Protein AF-A0A520UDU3-F1 (afdb_monomer)

pLDDT: mean 70.4, std 11.6, range [44.53, 88.31]

Structure (mmCIF, N/CA/C/O backbone):
data_AF-A0A520UDU3-F1
#
_entry.id   AF-A0A520UDU3-F1
#
loop_
_atom_site.group_PDB
_atom_site.id
_atom_site.type_symbol
_atom_site.label_atom_id
_atom_site.label_alt_id
_atom_site.label_comp_id
_atom_site.label_asym_id
_atom_site.label_entity_id
_atom_site.label_seq_id
_atom_site.pdbx_PDB_ins_code
_atom_site.Cartn_x
_atom_site.Cartn_y
_atom_site.Cartn_z
_atom_site.occupancy
_atom_site.B_iso_or_equiv
_atom_site.auth_seq_id
_atom_site.auth_comp_id
_atom_site.auth_asym_id
_atom_site.auth_atom_id
_atom_site.pdbx_PDB_model_num
ATOM 1 N N . CYS A 1 1 ? -5.557 4.214 -4.495 1.00 51.69 1 CYS A N 1
ATOM 2 C CA . CYS A 1 1 ? -6.345 5.036 -3.551 1.00 51.69 1 CYS A CA 1
ATOM 3 C C . CYS A 1 1 ? -7.757 4.472 -3.435 1.00 51.69 1 CYS A C 1
ATOM 5 O O . CYS A 1 1 ? -8.557 4.677 -4.333 1.00 51.69 1 CYS A O 1
ATOM 7 N N . ILE A 1 2 ? -8.046 3.729 -2.363 1.00 52.59 2 ILE A N 1
ATOM 8 C CA . ILE A 1 2 ? -9.366 3.118 -2.077 1.00 52.59 2 ILE A CA 1
ATOM 9 C C . ILE A 1 2 ? -10.001 3.818 -0.853 1.00 52.59 2 ILE A C 1
ATOM 11 O O . ILE A 1 2 ? -10.743 3.237 -0.061 1.00 52.59 2 ILE A O 1
ATOM 15 N N . SER A 1 3 ? -9.616 5.081 -0.647 1.00 44.53 3 SER A N 1
ATOM 16 C CA . SER A 1 3 ? -9.599 5.748 0.655 1.00 44.53 3 SER A CA 1
ATOM 17 C C . SER A 1 3 ? -10.945 6.101 1.295 1.00 44.53 3 SER A C 1
ATOM 19 O O . SER A 1 3 ? -10.920 6.283 2.509 1.00 44.53 3 SER A O 1
ATOM 21 N N . PRO A 1 4 ? -12.115 6.135 0.624 1.00 52.97 4 PRO A N 1
ATOM 22 C CA . PRO A 1 4 ? -13.359 6.244 1.382 1.00 52.97 4 PRO A CA 1
ATOM 23 C C . PRO A 1 4 ? -13.862 4.882 1.893 1.00 52.97 4 PRO A C 1
ATOM 25 O O . PRO A 1 4 ? -14.664 4.841 2.818 1.00 52.97 4 PRO A O 1
ATOM 28 N N . VAL A 1 5 ? -13.372 3.761 1.347 1.00 58.38 5 VAL A N 1
ATOM 29 C CA . VAL A 1 5 ? -13.911 2.421 1.631 1.00 58.38 5 VAL A CA 1
ATOM 30 C C . VAL A 1 5 ? -13.084 1.693 2.696 1.00 58.38 5 VAL A C 1
ATOM 32 O O . VAL A 1 5 ? -13.635 1.175 3.663 1.00 58.38 5 VAL A O 1
ATOM 35 N N . GLY A 1 6 ? -11.749 1.717 2.590 1.00 58.50 6 GLY A N 1
ATOM 36 C CA . GLY A 1 6 ? -10.864 1.026 3.544 1.00 58.50 6 GLY A CA 1
ATOM 37 C C . GLY A 1 6 ? -10.951 1.571 4.975 1.00 58.50 6 GLY A C 1
ATOM 38 O O . GLY A 1 6 ? -11.067 0.805 5.927 1.00 58.50 6 GLY A O 1
ATOM 39 N N . LEU A 1 7 ? -10.974 2.897 5.131 1.00 53.97 7 LEU A N 1
ATOM 40 C CA . LEU A 1 7 ? -11.060 3.554 6.442 1.00 53.97 7 LEU A CA 1
ATOM 41 C C . LEU A 1 7 ? -12.445 3.402 7.091 1.00 53.97 7 LEU A C 1
ATOM 43 O O . LEU A 1 7 ? -12.533 3.330 8.314 1.00 53.97 7 LEU A O 1
ATOM 47 N N . SER A 1 8 ? -13.512 3.307 6.287 1.00 57.75 8 SER A N 1
ATOM 48 C CA . SER A 1 8 ? -14.873 3.060 6.782 1.00 57.75 8 SER A CA 1
ATOM 49 C C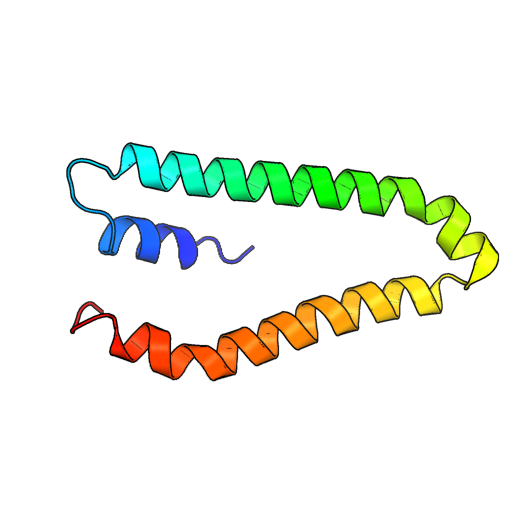 . SER A 1 8 ? -15.034 1.629 7.304 1.00 57.75 8 SER A C 1
ATOM 51 O O . SER A 1 8 ? -15.609 1.423 8.370 1.00 57.75 8 SER A O 1
ATOM 53 N N . TYR A 1 9 ? -14.451 0.635 6.622 1.00 58.88 9 TYR A N 1
ATOM 54 C CA . TYR A 1 9 ? -14.456 -0.743 7.116 1.00 58.88 9 TYR A CA 1
ATOM 55 C C . TYR A 1 9 ? -13.586 -0.924 8.360 1.00 58.88 9 TYR A C 1
ATOM 57 O O . TYR A 1 9 ? -14.008 -1.601 9.293 1.00 58.88 9 TYR A O 1
ATOM 65 N N . VAL A 1 10 ? -12.415 -0.282 8.424 1.00 60.50 10 VAL A N 1
ATOM 66 C CA . VAL A 1 10 ? -11.556 -0.335 9.617 1.00 60.50 10 VAL A CA 1
ATOM 67 C C . VAL A 1 10 ? -12.241 0.311 10.825 1.00 60.50 10 VAL A C 1
ATOM 69 O O . VAL A 1 10 ? -12.144 -0.231 11.919 1.00 60.50 10 VAL A O 1
ATOM 72 N N . SER A 1 11 ? -12.991 1.406 10.658 1.00 58.12 11 SER A N 1
ATOM 73 C CA . SER A 1 11 ? -13.706 2.042 11.774 1.00 58.12 11 SER A CA 1
ATOM 74 C C . SER A 1 11 ? -15.004 1.329 12.177 1.00 58.12 11 SER A C 1
ATOM 76 O O . SER A 1 11 ? -15.330 1.327 13.362 1.00 58.12 11 SER A O 1
ATOM 78 N N . LYS A 1 12 ? -15.721 0.686 11.239 1.00 60.44 12 LYS A N 1
ATOM 79 C CA . LYS A 1 12 ? -16.934 -0.105 11.534 1.00 60.44 12 LYS A CA 1
ATOM 80 C C . LYS A 1 12 ? -16.636 -1.473 12.164 1.00 60.44 12 LYS A C 1
ATOM 82 O O . LYS A 1 12 ? -17.418 -1.919 12.998 1.00 60.44 12 LYS A O 1
ATOM 87 N N . LEU A 1 13 ? -15.533 -2.139 11.789 1.00 61.34 13 LEU A N 1
ATOM 88 C CA . LEU A 1 13 ? -15.137 -3.444 12.353 1.00 61.34 13 LEU A CA 1
ATOM 89 C C . LEU A 1 13 ? -14.244 -3.340 13.599 1.00 61.34 13 LEU A C 1
ATOM 91 O O . LEU A 1 13 ? -14.126 -4.323 14.333 1.00 61.34 13 LEU A O 1
ATOM 95 N N . ALA A 1 14 ? -13.567 -2.210 13.830 1.00 58.75 14 ALA A N 1
ATOM 96 C CA . ALA A 1 14 ? -12.642 -2.101 14.952 1.00 58.75 14 ALA A CA 1
ATOM 97 C C . ALA A 1 14 ? -13.392 -2.057 16.297 1.00 58.75 14 ALA A C 1
ATOM 99 O O . ALA A 1 14 ? -14.304 -1.245 16.481 1.00 58.75 14 ALA A O 1
ATOM 100 N N . PRO A 1 15 ? -12.992 -2.876 17.288 1.00 58.84 15 PRO A N 1
ATOM 101 C CA . PRO A 1 15 ? -13.553 -2.789 18.628 1.00 58.84 15 PRO A CA 1
ATOM 102 C C . PRO A 1 15 ? -13.222 -1.418 19.230 1.00 58.84 15 PRO A C 1
ATOM 104 O O . PRO A 1 15 ? -12.082 -0.958 19.144 1.00 58.84 15 PRO A O 1
ATOM 107 N N . LYS A 1 16 ? -14.213 -0.782 19.871 1.00 60.91 16 LYS A N 1
ATOM 108 C CA . LYS A 1 16 ? -14.179 0.615 20.366 1.00 60.91 16 LYS A CA 1
ATOM 109 C C . LYS A 1 16 ? -12.930 0.977 21.192 1.00 60.91 16 LYS A C 1
ATOM 111 O O . LYS A 1 16 ? -12.532 2.134 21.211 1.00 60.91 16 LYS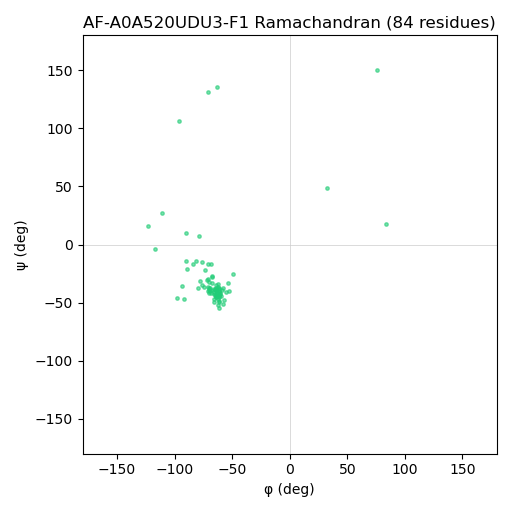 A O 1
ATOM 116 N N . ASN A 1 17 ? -12.287 -0.013 21.813 1.00 63.88 17 ASN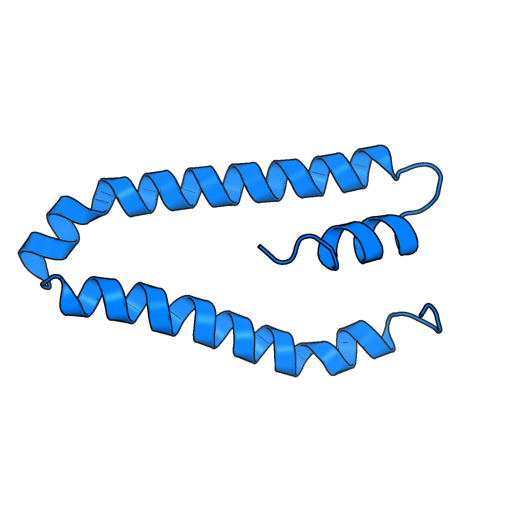 A N 1
ATOM 117 C CA . ASN A 1 17 ? -11.103 0.155 22.661 1.00 63.88 17 ASN A CA 1
ATOM 118 C C . ASN A 1 17 ? -9.753 0.051 21.913 1.00 63.88 17 ASN A C 1
ATOM 120 O O . ASN A 1 17 ? -8.732 0.428 22.476 1.00 63.88 17 ASN A O 1
ATOM 124 N N . LEU A 1 18 ? -9.714 -0.459 20.671 1.00 70.00 18 LEU A N 1
ATOM 125 C CA . LEU A 1 18 ? -8.476 -0.683 19.891 1.00 70.00 18 LEU A CA 1
ATOM 126 C C . LEU A 1 18 ? -8.476 0.038 18.534 1.00 70.00 18 LEU A C 1
ATOM 128 O O . LEU A 1 18 ? -7.655 -0.255 17.664 1.00 70.00 18 LEU A O 1
ATOM 132 N N . VAL A 1 19 ? -9.374 1.005 18.349 1.00 68.00 19 VAL A N 1
ATOM 133 C CA . VAL A 1 19 ? -9.492 1.790 17.111 1.00 68.00 19 VAL A CA 1
ATOM 134 C C . VAL A 1 19 ? -8.155 2.457 16.746 1.00 68.00 19 VAL A C 1
ATOM 136 O O . VAL A 1 19 ? -7.733 2.398 15.593 1.00 68.00 19 VAL A O 1
ATOM 139 N N . GLY A 1 20 ? -7.425 2.993 17.732 1.00 71.06 20 GLY A N 1
ATOM 140 C CA . GLY A 1 20 ? -6.095 3.584 17.523 1.00 71.06 20 GLY A CA 1
ATOM 141 C C . GLY A 1 20 ? -5.035 2.592 17.020 1.00 71.06 20 GLY A C 1
ATOM 142 O O . GLY A 1 20 ? -4.229 2.946 16.163 1.00 71.06 20 GLY A O 1
ATOM 143 N N . LEU A 1 21 ? -5.071 1.332 17.477 1.00 78.56 21 LEU A N 1
ATOM 144 C CA . LEU A 1 21 ? -4.158 0.277 17.013 1.00 78.56 21 LEU A CA 1
ATOM 145 C C . LEU A 1 21 ? -4.441 -0.090 15.549 1.00 78.56 21 LEU A C 1
ATOM 147 O O . LEU A 1 21 ? -3.514 -0.240 14.759 1.00 78.56 21 LEU A O 1
ATOM 151 N N . MET A 1 22 ? -5.717 -0.194 15.170 1.00 78.19 22 MET A N 1
ATOM 152 C CA . MET A 1 22 ? -6.122 -0.515 13.797 1.00 78.19 22 MET A CA 1
ATOM 153 C C . MET A 1 22 ? -5.732 0.593 12.805 1.00 78.19 22 MET A C 1
ATOM 155 O O . MET A 1 22 ? -5.255 0.290 11.710 1.00 78.19 22 MET A O 1
ATOM 159 N N . PHE A 1 23 ? -5.842 1.868 13.202 1.00 76.31 23 PHE A N 1
ATOM 160 C CA . PHE A 1 23 ? -5.288 2.982 12.423 1.00 76.31 23 PHE A CA 1
ATOM 161 C C . PHE A 1 23 ? -3.757 2.912 12.328 1.00 76.31 23 PHE A C 1
ATOM 163 O O . PHE A 1 23 ? -3.209 3.138 11.252 1.00 76.31 23 PHE A O 1
ATOM 170 N N . GLY A 1 24 ? -3.065 2.528 13.406 1.00 81.31 24 GLY A N 1
ATOM 171 C CA . GLY A 1 24 ? -1.621 2.274 13.385 1.00 81.31 24 GLY A CA 1
ATOM 172 C C . GLY A 1 24 ? -1.224 1.206 12.361 1.00 81.31 24 GLY A C 1
ATOM 173 O O . GLY A 1 24 ? -0.346 1.442 11.536 1.00 81.31 24 GLY A O 1
ATOM 174 N N . VAL A 1 25 ? -1.924 0.069 12.337 1.00 84.00 25 VAL A N 1
ATOM 175 C CA . VAL A 1 25 ? -1.700 -1.003 11.348 1.00 84.00 25 VAL A CA 1
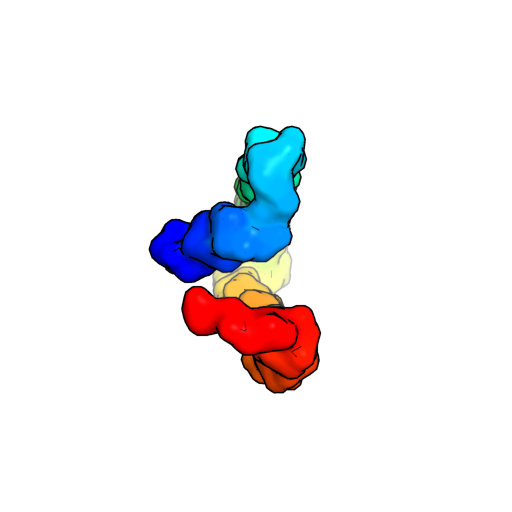ATOM 176 C C . VAL A 1 25 ? -1.955 -0.510 9.921 1.00 84.00 25 VAL A C 1
ATOM 178 O O . VAL A 1 25 ? -1.175 -0.817 9.021 1.00 84.00 25 VAL A O 1
ATOM 181 N N . TRP A 1 26 ? -2.996 0.300 9.707 1.00 78.44 26 TRP A N 1
ATOM 182 C CA . TRP A 1 26 ? -3.282 0.896 8.400 1.00 78.44 26 TRP A CA 1
ATOM 183 C C . TRP A 1 26 ? -2.147 1.808 7.907 1.00 78.44 26 TRP A C 1
ATOM 185 O O . TRP A 1 26 ? -1.742 1.725 6.744 1.00 78.44 26 TRP A O 1
ATOM 195 N N . PHE A 1 27 ? -1.591 2.654 8.776 1.00 81.75 27 PHE A N 1
ATOM 196 C CA . PHE A 1 27 ? -0.461 3.516 8.419 1.00 81.75 27 PHE A CA 1
ATOM 197 C C . PHE A 1 27 ? 0.838 2.732 8.215 1.00 81.75 27 PHE A C 1
ATOM 199 O O . PHE A 1 27 ? 1.561 3.010 7.260 1.00 81.75 27 PHE A O 1
ATOM 206 N N . VAL A 1 28 ? 1.109 1.713 9.035 1.00 86.25 28 VAL A N 1
ATOM 207 C CA . VAL A 1 28 ? 2.280 0.835 8.869 1.00 86.25 28 VAL A CA 1
ATOM 208 C C . VAL A 1 28 ? 2.207 0.064 7.550 1.00 86.25 28 VAL A C 1
ATOM 210 O O . VAL A 1 28 ? 3.200 -0.012 6.830 1.00 86.25 28 VAL A O 1
ATOM 213 N N . ALA A 1 29 ? 1.030 -0.441 7.174 1.00 84.50 29 ALA A N 1
ATOM 214 C CA . ALA A 1 29 ? 0.832 -1.088 5.880 1.00 84.50 29 ALA A CA 1
ATOM 215 C C . ALA A 1 29 ? 1.123 -0.129 4.711 1.00 84.50 29 ALA A C 1
ATOM 217 O O . ALA A 1 29 ? 1.804 -0.509 3.760 1.00 84.50 29 ALA A O 1
ATOM 218 N N . ASN A 1 30 ? 0.678 1.131 4.802 1.00 85.19 30 ASN A N 1
ATOM 219 C CA . ASN A 1 30 ? 1.007 2.153 3.804 1.00 85.19 30 ASN A CA 1
ATOM 220 C C . ASN A 1 30 ? 2.506 2.483 3.781 1.00 85.19 30 ASN A C 1
ATOM 222 O O . ASN A 1 30 ? 3.065 2.655 2.701 1.00 85.19 30 ASN A O 1
ATOM 226 N N . PHE A 1 31 ? 3.170 2.548 4.935 1.00 86.81 31 PHE A N 1
ATOM 227 C CA . PHE A 1 31 ? 4.613 2.776 5.011 1.00 86.81 31 PHE A CA 1
ATOM 228 C C . PHE A 1 31 ? 5.396 1.658 4.314 1.00 86.81 31 PHE A C 1
ATOM 230 O O . PHE A 1 31 ? 6.232 1.938 3.460 1.00 86.81 31 PHE A O 1
ATOM 237 N N . ILE A 1 32 ? 5.071 0.394 4.602 1.00 87.62 32 ILE A N 1
ATOM 238 C CA . ILE A 1 32 ? 5.712 -0.769 3.970 1.00 87.62 32 ILE A CA 1
ATOM 239 C C . ILE A 1 32 ? 5.444 -0.783 2.459 1.00 87.62 32 ILE A C 1
ATOM 241 O O . ILE A 1 32 ? 6.358 -1.033 1.672 1.00 87.62 32 ILE A O 1
ATOM 245 N N . ALA A 1 33 ? 4.217 -0.473 2.033 1.00 83.75 33 ALA A N 1
ATOM 246 C CA . ALA A 1 33 ? 3.867 -0.395 0.616 1.00 83.75 33 ALA A CA 1
ATOM 247 C C . ALA A 1 33 ? 4.649 0.711 -0.115 1.00 83.75 33 ALA A C 1
ATOM 249 O O . ALA A 1 33 ? 5.185 0.467 -1.190 1.00 83.75 33 ALA A O 1
ATOM 250 N N . ASN A 1 34 ? 4.777 1.904 0.473 1.00 85.44 34 ASN A N 1
ATOM 251 C CA . ASN A 1 34 ? 5.554 2.992 -0.129 1.00 85.44 34 ASN A CA 1
ATOM 252 C C . ASN A 1 34 ? 7.063 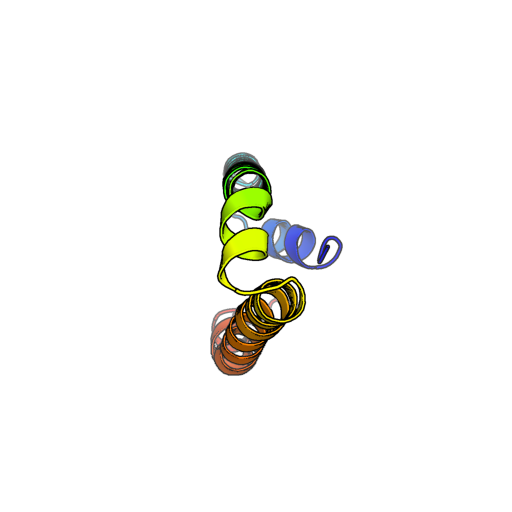2.707 -0.108 1.00 85.44 34 ASN A C 1
ATOM 254 O O . ASN A 1 34 ? 7.751 3.011 -1.077 1.00 85.44 34 ASN A O 1
ATOM 258 N N . TYR A 1 35 ? 7.581 2.087 0.955 1.00 86.31 35 TYR A N 1
ATOM 259 C CA . TYR A 1 35 ? 8.992 1.710 1.053 1.00 86.31 35 TYR A CA 1
ATOM 260 C C . TYR A 1 35 ? 9.369 0.634 0.026 1.00 86.31 35 TYR A C 1
ATOM 262 O O . TYR A 1 35 ? 10.346 0.787 -0.704 1.00 86.31 35 TYR A O 1
ATOM 270 N N . SER A 1 36 ? 8.556 -0.420 -0.094 1.00 82.44 36 SER A N 1
ATOM 271 C CA . SER A 1 36 ? 8.746 -1.456 -1.117 1.00 82.44 36 SER A CA 1
ATOM 272 C C . SER A 1 36 ? 8.594 -0.899 -2.533 1.00 82.44 36 SER A C 1
ATOM 274 O O . SER A 1 36 ? 9.436 -1.188 -3.377 1.00 82.44 36 SER A O 1
ATOM 276 N N . ALA A 1 37 ? 7.609 -0.029 -2.780 1.00 79.94 37 ALA A N 1
ATOM 277 C CA . ALA A 1 37 ? 7.463 0.656 -4.064 1.00 79.94 37 ALA A CA 1
ATOM 278 C C . ALA A 1 37 ? 8.674 1.544 -4.398 1.00 79.94 37 ALA A C 1
ATOM 280 O O . ALA A 1 37 ? 9.100 1.574 -5.549 1.00 79.94 37 ALA A O 1
ATOM 281 N N . GLY A 1 38 ? 9.261 2.222 -3.406 1.00 80.38 38 GLY A N 1
ATOM 282 C CA . GLY A 1 38 ? 10.479 3.018 -3.577 1.00 80.38 38 GLY A CA 1
ATOM 283 C C . GLY A 1 38 ? 11.701 2.169 -3.929 1.00 80.38 38 GLY A C 1
ATOM 284 O O . GLY A 1 38 ? 12.460 2.530 -4.824 1.00 80.38 38 GLY A O 1
ATOM 285 N N . ILE A 1 39 ? 11.858 1.005 -3.291 1.00 79.00 39 ILE A N 1
ATOM 286 C CA . ILE A 1 39 ? 12.934 0.057 -3.613 1.00 79.00 39 ILE A CA 1
ATOM 287 C C . ILE A 1 39 ? 12.748 -0.507 -5.024 1.00 79.00 39 ILE A C 1
ATOM 289 O O . ILE A 1 39 ? 13.678 -0.467 -5.823 1.00 79.00 39 ILE A O 1
ATOM 293 N N . THR A 1 40 ? 11.552 -0.993 -5.368 1.00 72.75 40 THR A N 1
ATOM 294 C CA . THR A 1 40 ? 11.265 -1.503 -6.718 1.00 72.75 40 THR A CA 1
ATOM 295 C C . THR A 1 40 ? 11.409 -0.409 -7.780 1.00 72.75 40 THR A C 1
ATOM 297 O O . THR A 1 40 ? 11.882 -0.689 -8.876 1.00 72.75 40 THR A O 1
ATOM 300 N N . GLY A 1 41 ? 11.073 0.841 -7.446 1.00 70.12 41 GLY A N 1
ATOM 301 C CA . GLY A 1 41 ? 11.305 2.007 -8.298 1.00 70.12 41 GLY A CA 1
ATOM 302 C C . GLY A 1 41 ? 12.786 2.349 -8.476 1.00 70.12 41 GLY A C 1
ATOM 303 O O . GLY A 1 41 ? 13.174 2.768 -9.555 1.00 70.12 41 GLY A O 1
ATOM 304 N N . SER A 1 42 ? 13.633 2.122 -7.470 1.00 70.25 42 SER A N 1
ATOM 305 C CA . SER A 1 42 ? 15.085 2.333 -7.581 1.00 70.25 42 SER A CA 1
ATOM 306 C C . SER A 1 42 ? 15.793 1.269 -8.427 1.00 70.25 42 SER A C 1
ATOM 308 O O . SER A 1 42 ? 16.885 1.527 -8.920 1.00 70.25 42 SER A O 1
ATOM 310 N N . TYR A 1 43 ? 15.199 0.085 -8.597 1.00 67.00 43 TYR A N 1
ATOM 311 C CA . TYR A 1 43 ? 15.712 -0.974 -9.478 1.00 67.00 43 TYR A CA 1
ATOM 312 C C . TYR A 1 43 ? 15.162 -0.884 -10.914 1.00 67.00 43 TYR A C 1
ATOM 314 O O . TYR A 1 43 ? 15.376 -1.801 -11.705 1.00 67.00 43 TYR A O 1
ATOM 322 N N . ILE A 1 44 ? 14.474 0.208 -11.275 1.00 64.12 44 ILE A N 1
ATOM 323 C CA . ILE A 1 44 ? 13.984 0.453 -12.641 1.00 64.12 44 ILE A CA 1
ATOM 324 C C . ILE A 1 44 ? 15.124 0.489 -13.658 1.00 64.12 44 ILE A C 1
ATOM 326 O O . ILE A 1 44 ? 14.996 -0.132 -14.709 1.00 64.12 44 ILE A O 1
ATOM 330 N N . ASP A 1 45 ? 16.227 1.170 -13.341 1.00 61.28 45 ASP A N 1
ATOM 331 C CA . ASP A 1 45 ? 17.322 1.403 -14.288 1.00 61.28 45 ASP A CA 1
ATOM 332 C C . ASP A 1 45 ? 17.922 0.097 -14.855 1.00 61.28 45 ASP A C 1
ATOM 334 O O . ASP A 1 45 ? 17.943 -0.048 -16.076 1.00 61.28 45 ASP A O 1
ATOM 338 N N . PRO A 1 46 ? 18.317 -0.911 -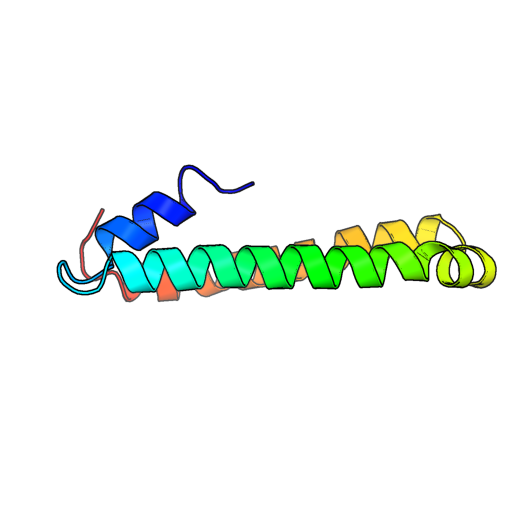14.045 1.00 63.09 46 PRO A N 1
ATOM 339 C CA . PRO A 1 46 ? 18.846 -2.171 -14.581 1.00 63.09 46 PRO A CA 1
ATOM 340 C C . PRO A 1 46 ? 17.787 -3.055 -15.262 1.00 63.09 46 PRO A C 1
ATOM 342 O O . PRO A 1 46 ? 18.106 -3.788 -16.193 1.00 63.09 46 PRO A O 1
ATOM 345 N N . ILE A 1 47 ? 16.520 -2.996 -14.834 1.00 60.47 47 ILE A N 1
ATOM 346 C CA . ILE A 1 47 ? 15.444 -3.827 -15.407 1.00 60.47 47 ILE A CA 1
ATOM 347 C C . ILE A 1 47 ? 15.025 -3.307 -16.790 1.00 60.47 47 ILE A C 1
ATOM 349 O O . ILE A 1 47 ? 14.713 -4.092 -17.687 1.00 60.47 47 ILE A O 1
ATOM 353 N N . VAL A 1 48 ? 15.015 -1.984 -16.972 1.00 58.34 48 VAL A N 1
ATOM 354 C CA . VAL A 1 48 ? 14.690 -1.344 -18.253 1.00 58.34 48 VAL A CA 1
ATOM 355 C C . VAL A 1 48 ? 15.799 -1.558 -19.282 1.00 58.34 48 VAL A C 1
ATOM 357 O O . VAL A 1 48 ? 15.473 -1.769 -20.452 1.00 58.34 48 VAL A O 1
ATOM 360 N N . ASP A 1 49 ? 17.065 -1.554 -18.856 1.00 59.78 49 ASP A N 1
ATOM 361 C CA . ASP A 1 49 ? 18.225 -1.733 -19.740 1.00 59.78 49 ASP A CA 1
ATOM 362 C C . ASP A 1 49 ? 18.337 -3.175 -20.279 1.00 59.78 49 ASP A C 1
ATOM 364 O O . ASP A 1 49 ? 18.728 -3.385 -21.424 1.00 59.78 49 ASP A O 1
ATOM 368 N N . GLU A 1 50 ? 17.911 -4.178 -19.497 1.00 61.25 50 GLU A N 1
ATOM 369 C CA . GLU A 1 50 ? 18.000 -5.598 -19.878 1.00 61.25 50 GLU A CA 1
ATOM 370 C C . GLU A 1 50 ? 16.722 -6.146 -20.561 1.00 61.25 50 GLU A C 1
ATOM 372 O O . GLU A 1 50 ? 16.815 -6.948 -21.491 1.00 61.25 50 GLU A O 1
ATOM 377 N N . TYR A 1 51 ? 15.519 -5.703 -20.159 1.00 60.19 51 TYR A N 1
ATOM 378 C CA . TYR A 1 51 ? 14.234 -6.270 -20.628 1.00 60.19 51 TYR A CA 1
ATOM 379 C C . TYR A 1 51 ? 13.334 -5.291 -21.407 1.00 60.19 51 TYR A C 1
ATOM 381 O O . TYR A 1 51 ? 12.275 -5.693 -21.910 1.00 60.19 51 TYR A O 1
ATOM 389 N N . GLY A 1 52 ? 13.735 -4.022 -21.531 1.00 63.75 52 GLY A N 1
ATOM 390 C CA . GLY A 1 52 ? 12.993 -2.970 -22.227 1.00 63.75 52 GLY A CA 1
ATOM 391 C C . GLY A 1 52 ? 11.788 -2.425 -21.445 1.00 63.75 52 GLY A C 1
ATOM 392 O O . GLY A 1 52 ? 11.120 -3.132 -20.687 1.00 63.75 52 GLY A O 1
ATOM 393 N N . MET A 1 53 ? 11.452 -1.147 -21.670 1.00 64.50 53 MET A N 1
ATOM 394 C CA . MET A 1 53 ? 10.364 -0.446 -20.958 1.00 64.50 53 MET A CA 1
ATOM 395 C C . MET A 1 53 ? 9.007 -1.175 -21.013 1.00 64.50 53 MET A C 1
ATOM 397 O O . MET A 1 53 ? 8.244 -1.128 -20.050 1.00 64.50 53 MET A O 1
ATOM 401 N N . ALA A 1 54 ? 8.696 -1.874 -22.110 1.00 68.56 54 ALA A N 1
ATOM 402 C CA . ALA A 1 54 ? 7.415 -2.566 -22.284 1.00 68.56 54 ALA A CA 1
ATOM 403 C C . ALA A 1 54 ? 7.202 -3.715 -21.275 1.00 68.56 54 ALA A C 1
ATOM 405 O O . ALA A 1 54 ? 6.097 -3.888 -20.758 1.00 68.56 54 ALA A O 1
ATOM 406 N N . SER A 1 55 ? 8.259 -4.463 -20.948 1.00 66.44 55 SER A N 1
ATOM 407 C CA . SER A 1 55 ? 8.213 -5.588 -20.003 1.00 66.44 55 SER A CA 1
ATOM 408 C C . SER A 1 55 ? 7.982 -5.108 -18.567 1.00 66.44 55 SER A C 1
ATOM 410 O O . SER A 1 55 ? 7.208 -5.708 -17.818 1.00 66.44 55 SER A O 1
ATOM 412 N N . PHE A 1 56 ? 8.581 -3.969 -18.210 1.00 69.31 56 PHE A N 1
ATOM 413 C CA . PHE A 1 56 ? 8.387 -3.321 -16.916 1.00 69.31 56 PHE A CA 1
ATOM 414 C C . PHE A 1 56 ? 6.919 -2.906 -16.702 1.00 69.31 56 PHE A C 1
ATOM 416 O O . PHE A 1 56 ? 6.302 -3.267 -15.697 1.00 69.31 56 PHE A O 1
ATOM 423 N N . PHE A 1 57 ? 6.311 -2.231 -17.684 1.00 72.44 57 PHE A N 1
ATOM 424 C CA . PHE A 1 57 ? 4.899 -1.834 -17.612 1.00 72.44 57 PHE A CA 1
ATOM 425 C C . PHE A 1 57 ? 3.935 -3.029 -17.578 1.00 72.44 57 PHE A C 1
ATOM 427 O O . PHE A 1 57 ? 2.912 -2.972 -16.888 1.00 72.44 57 PHE A O 1
ATOM 434 N N . LEU A 1 58 ? 4.251 -4.128 -18.273 1.00 77.88 58 LEU A N 1
ATOM 435 C CA . LEU A 1 58 ? 3.429 -5.342 -18.241 1.00 77.88 58 LEU A CA 1
ATOM 436 C C . LEU A 1 58 ? 3.425 -6.004 -16.861 1.00 77.88 58 LEU A C 1
ATOM 438 O O . LEU A 1 58 ? 2.355 -6.365 -16.375 1.00 77.88 58 LEU A O 1
ATOM 442 N N . ILE A 1 59 ? 4.575 -6.101 -16.189 1.00 77.62 59 ILE A N 1
ATOM 443 C CA . ILE A 1 59 ? 4.658 -6.644 -14.822 1.00 77.62 59 ILE A CA 1
ATOM 444 C C . ILE A 1 59 ? 3.840 -5.789 -13.846 1.00 77.62 59 ILE A C 1
ATOM 446 O O . ILE A 1 59 ? 3.039 -6.327 -13.079 1.00 77.62 59 ILE A O 1
ATOM 450 N N . PHE A 1 60 ? 3.957 -4.460 -13.931 1.00 74.62 60 PHE A N 1
ATOM 451 C CA . PHE A 1 60 ? 3.180 -3.530 -13.105 1.00 74.62 60 PHE A CA 1
ATOM 452 C C . PHE A 1 60 ? 1.682 -3.512 -13.421 1.00 74.62 60 PHE A C 1
ATOM 454 O O . PHE A 1 60 ? 0.903 -3.052 -12.593 1.00 74.62 60 PHE A O 1
ATOM 461 N N . THR A 1 61 ? 1.258 -4.029 -14.573 1.00 81.44 61 THR A N 1
ATOM 462 C CA . THR A 1 61 ? -0.162 -4.147 -14.937 1.00 81.44 61 THR A CA 1
ATOM 463 C C . THR A 1 61 ? -0.733 -5.500 -14.510 1.00 81.44 61 THR A C 1
ATOM 465 O O . THR A 1 61 ? -1.794 -5.566 -13.891 1.00 81.44 61 THR A O 1
ATOM 468 N N . ILE A 1 62 ? -0.020 -6.592 -14.798 1.00 84.50 62 ILE A N 1
ATOM 469 C CA . ILE A 1 62 ? -0.477 -7.963 -14.541 1.00 84.50 62 ILE A CA 1
ATOM 470 C C . ILE A 1 62 ? -0.507 -8.258 -13.039 1.00 84.50 62 ILE A C 1
ATOM 472 O O . ILE A 1 62 ? -1.465 -8.855 -12.551 1.00 84.50 62 ILE A O 1
ATOM 476 N N . LEU A 1 63 ? 0.503 -7.815 -12.287 1.00 84.75 63 LEU A N 1
ATOM 477 C CA . LEU A 1 63 ? 0.618 -8.106 -10.859 1.00 84.75 63 LEU A CA 1
ATOM 478 C C . LEU A 1 63 ? -0.569 -7.553 -10.037 1.00 84.75 63 LEU A C 1
ATO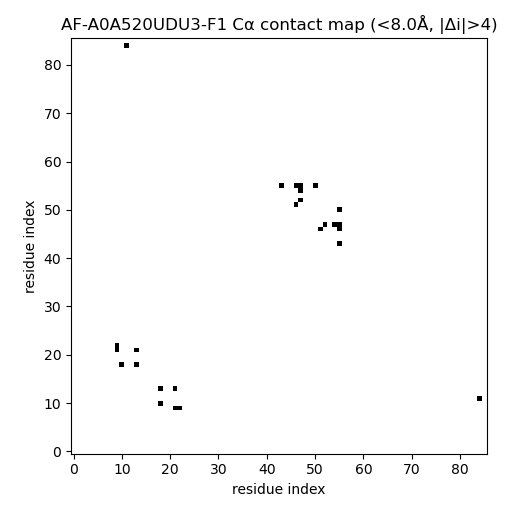M 480 O O . LEU A 1 63 ? -1.248 -8.347 -9.378 1.00 84.75 63 LEU A O 1
ATOM 484 N N . PRO A 1 64 ? -0.916 -6.249 -10.095 1.00 84.50 64 PRO A N 1
ATOM 485 C CA . PRO A 1 64 ? -2.106 -5.743 -9.417 1.00 84.50 64 PRO A CA 1
ATOM 486 C C . PRO A 1 64 ? -3.411 -6.264 -10.028 1.00 84.50 64 PRO A C 1
ATOM 488 O O . PRO A 1 64 ? -4.383 -6.409 -9.291 1.00 84.50 64 PRO A O 1
ATOM 491 N N . ALA A 1 65 ? -3.456 -6.598 -11.325 1.00 87.12 65 ALA A N 1
ATOM 492 C CA . ALA A 1 65 ? -4.639 -7.216 -11.925 1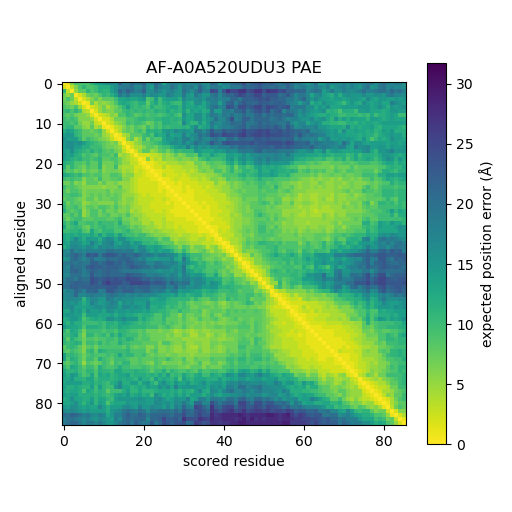.00 87.12 65 ALA A CA 1
ATOM 493 C C . ALA A 1 65 ? -4.932 -8.599 -11.316 1.00 87.12 65 ALA A C 1
ATOM 495 O O . ALA A 1 65 ? -6.069 -8.865 -10.929 1.00 87.12 65 ALA A O 1
ATOM 496 N N . ILE A 1 66 ? -3.915 -9.452 -11.146 1.00 88.31 66 ILE A N 1
ATOM 497 C CA . ILE A 1 66 ? -4.054 -10.768 -10.498 1.00 88.31 66 ILE A CA 1
ATOM 498 C C . ILE A 1 66 ? -4.504 -10.607 -9.044 1.00 88.31 66 ILE A C 1
ATOM 500 O O . ILE A 1 66 ? -5.445 -11.274 -8.608 1.00 88.31 66 ILE A O 1
ATOM 504 N N . VAL A 1 67 ? -3.872 -9.697 -8.296 1.00 85.81 67 VAL A N 1
ATOM 505 C CA . VAL A 1 67 ? -4.253 -9.411 -6.904 1.00 85.81 67 VAL A CA 1
ATOM 506 C C . VAL A 1 67 ? -5.696 -8.898 -6.828 1.00 85.81 67 VAL A C 1
ATOM 508 O O . VAL A 1 67 ? -6.461 -9.346 -5.975 1.00 85.81 67 VAL A O 1
ATOM 511 N N . GLY A 1 68 ? -6.104 -8.025 -7.751 1.00 83.88 68 GLY A N 1
ATOM 512 C CA . GLY A 1 68 ? -7.475 -7.529 -7.859 1.00 83.88 68 GLY A CA 1
ATOM 513 C C . GLY A 1 68 ? -8.488 -8.645 -8.126 1.00 83.88 68 GLY A C 1
ATOM 514 O O . GLY A 1 68 ? -9.514 -8.719 -7.451 1.00 83.88 68 GLY A O 1
ATOM 515 N N . VAL A 1 69 ? -8.181 -9.568 -9.041 1.00 87.56 69 VAL A N 1
ATOM 516 C CA . VAL A 1 69 ? -9.036 -10.730 -9.337 1.00 87.56 69 VAL A CA 1
ATOM 517 C C . VAL A 1 69 ? -9.158 -11.657 -8.124 1.00 87.56 69 VAL A C 1
ATOM 519 O O . VAL A 1 69 ? -10.268 -12.054 -7.763 1.00 87.56 69 VAL A O 1
ATOM 522 N N . LEU A 1 70 ? -8.048 -11.956 -7.442 1.00 86.19 70 LEU A N 1
ATOM 523 C CA . LEU A 1 70 ? -8.055 -12.749 -6.206 1.00 86.19 70 LEU A CA 1
ATOM 524 C C . LEU A 1 70 ? -8.909 -12.099 -5.109 1.00 86.19 70 LEU A C 1
ATOM 526 O O . LEU A 1 70 ? -9.642 -12.789 -4.390 1.00 86.19 70 LEU A O 1
ATOM 530 N N . MET A 1 71 ? -8.847 -10.772 -4.999 1.00 79.94 71 MET A N 1
ATOM 531 C CA . MET A 1 71 ? -9.626 -10.010 -4.029 1.00 79.94 71 MET A CA 1
ATOM 532 C C . MET A 1 71 ? -11.129 -10.047 -4.352 1.00 79.94 71 MET A C 1
ATOM 534 O O . MET A 1 71 ? -11.943 -10.232 -3.447 1.00 79.94 71 MET A O 1
ATOM 538 N N . ILE A 1 72 ? -11.509 -9.973 -5.633 1.00 82.44 72 ILE A N 1
ATOM 539 C CA . ILE A 1 72 ? -12.905 -10.108 -6.081 1.00 82.44 72 IL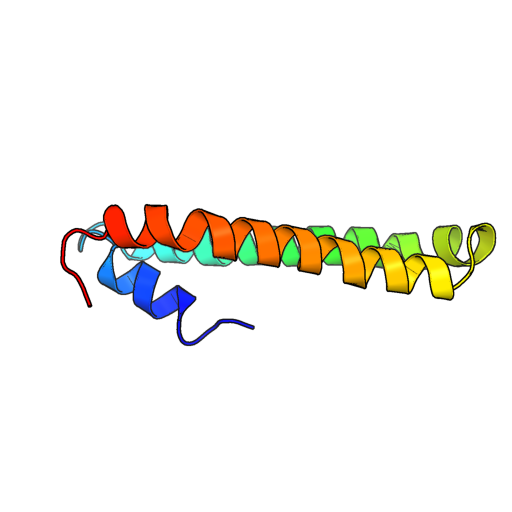E A CA 1
ATOM 540 C C . ILE A 1 72 ? -13.444 -11.515 -5.795 1.00 82.44 72 ILE A C 1
ATOM 542 O O . ILE A 1 72 ? -14.551 -11.650 -5.273 1.00 82.44 72 ILE A O 1
ATOM 546 N N . LEU A 1 73 ? -12.666 -12.567 -6.065 1.00 82.38 73 LEU A N 1
ATOM 547 C CA . LEU A 1 73 ? -13.065 -13.945 -5.749 1.00 82.38 73 LEU A CA 1
ATOM 548 C C . LEU A 1 73 ? -13.281 -14.141 -4.241 1.00 82.38 73 LEU A C 1
ATOM 550 O O . LEU A 1 73 ? -14.255 -14.767 -3.815 1.00 82.38 73 LEU A O 1
ATOM 554 N N . SER A 1 74 ? -12.410 -13.547 -3.427 1.00 76.38 74 SER A N 1
ATOM 555 C CA . SER A 1 74 ? -12.482 -13.621 -1.964 1.00 76.38 74 SER A CA 1
ATOM 556 C C . SER A 1 74 ? -13.567 -12.725 -1.354 1.00 76.38 74 SER A C 1
ATOM 558 O O . SER A 1 74 ? -13.957 -12.942 -0.205 1.00 76.38 74 SER A O 1
ATOM 560 N N . SER A 1 75 ? -14.117 -11.773 -2.118 1.00 69.94 75 SER A N 1
ATOM 561 C CA . SER A 1 75 ? -15.162 -10.838 -1.672 1.00 69.94 75 SER A CA 1
ATOM 562 C C . SER A 1 75 ? -16.370 -11.556 -1.061 1.00 69.94 75 SER A C 1
ATOM 564 O O . SER A 1 75 ? -16.848 -11.184 0.010 1.00 69.94 75 SER A O 1
ATOM 566 N N . ARG A 1 76 ? -16.795 -12.683 -1.650 1.00 63.62 76 ARG A N 1
ATOM 567 C CA . ARG A 1 76 ? -17.907 -13.505 -1.132 1.00 63.62 76 ARG A CA 1
ATOM 568 C C . ARG A 1 76 ? -17.664 -13.988 0.303 1.00 63.62 76 ARG A C 1
ATOM 570 O O . ARG A 1 76 ? -18.604 -14.071 1.089 1.00 63.62 76 ARG A O 1
ATOM 577 N N . LYS A 1 77 ? -16.417 -14.329 0.644 1.00 66.31 77 LYS A N 1
ATOM 578 C CA . LYS A 1 77 ? -16.034 -14.846 1.966 1.00 66.31 77 LYS A CA 1
ATOM 579 C C . LYS A 1 77 ? -15.888 -13.717 2.984 1.00 66.31 77 LYS A C 1
ATOM 581 O O . LYS A 1 77 ? -16.323 -13.886 4.119 1.00 66.31 77 LYS A O 1
ATOM 586 N N . ILE A 1 78 ? -15.354 -12.571 2.552 1.00 66.50 78 ILE A N 1
ATOM 587 C CA . ILE A 1 78 ? -15.248 -11.361 3.377 1.00 66.50 78 ILE A CA 1
ATOM 588 C C . ILE A 1 78 ? -16.649 -10.883 3.774 1.00 66.50 78 ILE A C 1
ATOM 590 O O . ILE A 1 78 ? -16.931 -10.787 4.961 1.00 66.50 78 ILE A O 1
ATOM 594 N N . VAL A 1 79 ? -17.565 -10.718 2.814 1.00 61.97 79 VAL A N 1
ATOM 595 C CA . VAL A 1 79 ? -18.950 -10.282 3.080 1.00 61.97 79 VAL A CA 1
ATOM 596 C C . VAL A 1 79 ? -19.699 -11.275 3.976 1.00 61.97 79 VAL A C 1
ATOM 598 O O . VAL A 1 79 ? -20.431 -10.872 4.875 1.00 61.97 79 VAL A O 1
ATOM 601 N N . LYS A 1 80 ? -19.474 -12.585 3.805 1.00 62.69 80 LYS A N 1
ATOM 602 C CA . LYS A 1 80 ? -20.098 -13.614 4.653 1.00 62.69 80 LYS A CA 1
ATOM 603 C C . LYS A 1 80 ? -19.591 -13.593 6.103 1.00 62.69 80 LYS A C 1
ATOM 605 O O . LYS A 1 80 ? -20.331 -13.978 7.000 1.00 62.69 80 LYS A O 1
ATOM 610 N N . MET A 1 81 ? -18.361 -13.132 6.349 1.00 64.75 81 MET A N 1
ATOM 611 C CA . MET A 1 81 ? -17.811 -12.963 7.702 1.00 64.75 81 MET A CA 1
ATOM 612 C C . MET A 1 81 ? -18.254 -11.662 8.388 1.00 64.75 81 MET A C 1
ATOM 614 O O . MET A 1 81 ? -18.118 -11.555 9.606 1.00 64.75 81 MET A O 1
ATOM 618 N N . MET A 1 82 ? -18.824 -10.705 7.647 1.00 62.19 82 MET A N 1
ATOM 619 C CA . MET A 1 82 ? -19.245 -9.399 8.169 1.00 62.19 82 MET A CA 1
ATOM 620 C C . MET A 1 82 ? -20.578 -9.413 8.938 1.00 62.19 82 MET A C 1
ATOM 622 O O . MET A 1 82 ? -21.045 -8.345 9.295 1.00 62.19 82 MET A O 1
ATOM 626 N N . HIS A 1 83 ? -21.187 -10.576 9.216 1.00 55.16 83 HIS A N 1
ATOM 627 C CA . HIS A 1 83 ? -22.309 -10.764 10.164 1.00 55.16 83 HIS A CA 1
ATOM 628 C C . HIS A 1 83 ? -23.306 -9.581 10.300 1.00 55.16 83 HIS A C 1
ATOM 630 O O . HIS A 1 83 ? -23.653 -9.178 11.408 1.00 55.16 83 HIS A O 1
ATOM 636 N N . GLY A 1 84 ? -23.794 -9.040 9.177 1.00 53.59 84 GLY A N 1
ATOM 637 C CA . GLY A 1 84 ? -24.891 -8.063 9.164 1.00 53.59 84 GLY A CA 1
ATOM 638 C C . GLY A 1 84 ? -24.526 -6.595 9.414 1.00 53.59 84 GLY A C 1
ATOM 639 O O . GLY A 1 84 ? -25.425 -5.817 9.708 1.00 53.59 84 GLY A O 1
ATOM 640 N N . ILE A 1 85 ? -23.260 -6.191 9.288 1.00 54.66 85 ILE A N 1
ATOM 641 C CA . ILE A 1 85 ? -22.904 -4.762 9.233 1.00 54.66 85 ILE A CA 1
ATOM 642 C C . ILE A 1 85 ? -22.758 -4.283 7.786 1.00 54.66 85 ILE A C 1
ATOM 644 O O . ILE A 1 85 ? -21.789 -4.599 7.093 1.00 54.66 85 ILE A O 1
ATOM 648 N N . GLU A 1 86 ? -23.762 -3.517 7.365 1.00 47.03 86 GLU A N 1
ATOM 649 C CA . GLU A 1 86 ? -23.756 -2.581 6.233 1.00 47.03 86 GLU A CA 1
ATOM 650 C C . GLU A 1 86 ? -22.860 -1.359 6.498 1.00 47.03 86 GLU A C 1
ATOM 652 O O . GLU A 1 86 ? -22.800 -0.857 7.646 1.00 47.03 86 GLU A O 1
#

Foldseek 3Di:
DCPVPPLVVLVQPPDPVCSVVSVVVVVVVVVVVVVVVVVVVVCCVVCCVPPNPVVVVVCVVVVVVVVVVVVVVCVVVVVVVPVDDD

Solvent-accessible surface area (backbone atoms only — not comparable to full-atom values): 5074 Å² total; per-residue (Å²): 138,63,70,79,55,58,57,50,50,54,61,72,70,39,56,90,91,46,45,71,56,55,52,49,51,53,51,52,51,50,48,53,52,52,52,51,50,49,54,59,58,68,50,42,66,66,50,36,75,75,60,36,65,68,53,57,55,47,52,67,48,51,54,58,48,53,53,49,53,54,51,58,69,44,42,66,58,54,62,66,68,45,79,89,71,130

Sequence (86 aa):
CISPVGLSYVSKLAPKNLVGLMFGVWFVANFIANYSAGITGSYIDPIVDEYGMASFFLIFTILPAIVGVLMILSSRKIVKMMHGIE

Secondary structure (DSSP, 8-state):
--TTTHHHHHHHHS-TTSHHHHHHHHHHHHHHHHHHHHHHHHTHHHHHHHHHHHHHHHHHHHHHHHHHHHHHHHHHHHHHHTTT--

Mean predicted aligned error: 11.2 Å

Radius of gyration: 17.45 Å; Cα contacts (8 Å, |Δi|>4): 13; chains: 1; bounding box: 44×21×45 Å